Protein AF-N1PN28-F1 (afdb_monomer)

Secondary structure (DSSP, 8-state):
--SHHHHHTT--S-HHHHHHHHHHHHHHHHHHHHH-TTTTSS-S-----TTHHHHHHHHHHHT-----HHHHHHHHHHHHHHTT-GGGGT--------TTS--HHHHHHHHHHHHTTTT-

Solvent-accessible surface area (backbone atoms only — not comparable to full-atom values): 7588 Å² total; per-residue (Å²): 134,69,70,70,55,57,59,62,72,69,52,81,82,47,69,68,63,41,49,53,53,51,53,50,54,49,50,53,52,36,50,50,44,68,77,41,48,77,78,49,69,80,48,95,73,81,72,74,67,85,64,50,69,56,54,54,49,49,56,54,57,76,70,53,90,68,75,54,73,67,60,48,48,54,52,57,74,41,53,81,41,41,83,82,43,63,58,69,82,75,47,84,71,71,76,87,66,70,71,89,75,59,56,71,71,57,54,55,51,51,54,53,56,54,60,62,59,77,78,114

Organism: Dothistroma septosporum (strain NZE10 / CBS 128990) (NCBI:txid675120)

Radius of gyration: 25.98 Å; Cα contacts (8 Å, |Δi|>4): 25; chains: 1; bounding box: 50×44×58 Å

Sequence (120 aa):
MDRGRRVASMLTGDRIEDSALLQDLLSQIHHLQNEQKQLFQTVRFRVRKVNQNDATRLQKFEGFPGTDDNTLSLLRDSAAHWWDRPLSVWEPGPPATNTMFAVPEAYIMDLYSCALRDDA

Foldseek 3Di:
DCPVVVLVVPDPVPPVVNVVVVLVVLVVQQVCCVVPVVVCPPPPDHRDPPCPVVVVVVVCVVPPPDDDPVVVVLCVVCVVVCVVCVCVSVDPDDPCPPPPDDDVVNVVVVSVVVVVVVVD

Mean predicted aligned error: 17.02 Å

pLDDT: mean 73.43, std 12.71, range [40.88, 89.12]

Structure (mmCIF, N/CA/C/O backbone):
data_AF-N1PN28-F1
#
_entry.id   AF-N1PN28-F1
#
loop_
_atom_site.group_PDB
_atom_site.id
_atom_site.type_symbol
_atom_site.label_atom_id
_atom_site.label_alt_id
_atom_site.label_comp_id
_atom_site.label_asym_id
_atom_site.label_entity_id
_atom_site.label_seq_id
_atom_site.pdbx_PDB_ins_code
_atom_site.Cartn_x
_atom_site.Cartn_y
_atom_site.Cartn_z
_atom_site.occupancy
_atom_site.B_iso_or_equiv
_atom_site.auth_seq_id
_atom_site.auth_comp_id
_atom_site.auth_asym_id
_atom_site.auth_atom_id
_atom_site.pdbx_PDB_model_num
ATOM 1 N N . MET A 1 1 ? -16.493 -11.825 28.683 1.00 46.72 1 MET A N 1
ATOM 2 C CA . MET A 1 1 ? -16.996 -11.462 27.336 1.00 46.72 1 MET A CA 1
ATOM 3 C C . MET A 1 1 ? -17.671 -10.075 27.317 1.00 46.72 1 MET A C 1
ATOM 5 O O . MET A 1 1 ? -18.490 -9.807 26.451 1.00 46.72 1 MET A O 1
ATOM 9 N N . ASP A 1 2 ? -17.280 -9.135 28.190 1.00 53.78 2 ASP A N 1
ATOM 10 C CA . ASP A 1 2 ? -18.046 -7.884 28.391 1.00 53.78 2 ASP A CA 1
ATOM 11 C C . ASP A 1 2 ? -17.534 -6.645 27.650 1.00 53.78 2 ASP A C 1
ATOM 13 O O . ASP A 1 2 ? -18.171 -5.595 27.685 1.00 53.78 2 ASP A O 1
ATOM 17 N N . ARG A 1 3 ? -16.379 -6.718 26.979 1.00 48.91 3 ARG A N 1
ATOM 18 C CA . ARG A 1 3 ? -15.781 -5.526 26.350 1.00 48.91 3 ARG A CA 1
ATOM 19 C C . ARG A 1 3 ? -16.375 -5.206 24.975 1.00 48.91 3 ARG A C 1
ATOM 21 O O . ARG A 1 3 ? -16.590 -4.036 24.687 1.00 48.91 3 ARG A O 1
ATOM 28 N N . GLY A 1 4 ? -16.734 -6.220 24.181 1.00 52.22 4 GLY A N 1
ATOM 29 C CA . GLY A 1 4 ? -17.409 -6.021 22.888 1.00 52.22 4 GLY A CA 1
ATOM 30 C C . GLY A 1 4 ? -18.812 -5.412 23.015 1.00 52.22 4 GLY A C 1
ATOM 31 O O . GLY A 1 4 ? -19.246 -4.681 22.131 1.00 52.22 4 GLY A O 1
ATOM 32 N N . ARG A 1 5 ? -19.488 -5.628 24.155 1.00 54.81 5 ARG A N 1
ATOM 33 C CA . ARG A 1 5 ? -20.816 -5.055 24.431 1.00 54.81 5 ARG A CA 1
ATOM 34 C C . ARG A 1 5 ? -20.810 -3.532 24.589 1.00 54.81 5 ARG A C 1
ATOM 36 O O . ARG A 1 5 ? -21.818 -2.919 24.272 1.00 54.81 5 ARG A O 1
ATOM 43 N N . ARG A 1 6 ? -19.703 -2.921 25.034 1.00 62.25 6 ARG A N 1
ATOM 44 C CA . ARG A 1 6 ? -19.639 -1.462 25.256 1.00 62.25 6 ARG A CA 1
ATOM 45 C C . ARG A 1 6 ? -19.575 -0.653 23.968 1.00 62.25 6 ARG A C 1
ATOM 47 O O . ARG A 1 6 ? -20.153 0.420 23.909 1.00 62.25 6 ARG A O 1
ATOM 54 N N . VAL A 1 7 ? -18.890 -1.167 22.948 1.00 62.94 7 VAL A N 1
ATOM 55 C CA . VAL A 1 7 ? -18.836 -0.493 21.643 1.00 62.94 7 VAL A CA 1
ATOM 56 C C . VAL A 1 7 ? -20.186 -0.623 20.946 1.00 62.94 7 VAL A C 1
ATOM 58 O O . VAL A 1 7 ? -20.719 0.368 20.471 1.00 62.94 7 VAL A O 1
ATOM 61 N N . ALA A 1 8 ? -20.793 -1.814 20.981 1.00 66.12 8 ALA A N 1
ATOM 62 C CA . ALA A 1 8 ? -22.117 -2.039 20.403 1.00 66.12 8 ALA A CA 1
ATOM 63 C C . ALA A 1 8 ? -23.221 -1.181 21.052 1.00 66.12 8 ALA A C 1
ATOM 65 O O . ALA A 1 8 ? -24.154 -0.791 20.366 1.00 66.12 8 ALA A O 1
ATOM 66 N N . SER A 1 9 ? -23.112 -0.854 22.347 1.00 74.50 9 SER A N 1
ATOM 67 C CA . SER A 1 9 ? -24.062 0.040 23.029 1.00 74.50 9 SER A CA 1
ATOM 68 C C . SER A 1 9 ? -23.890 1.527 22.701 1.00 74.50 9 SER A C 1
ATOM 70 O O . SER A 1 9 ? -24.727 2.322 23.109 1.00 74.50 9 SER A O 1
ATOM 72 N N . MET A 1 10 ? -22.795 1.911 22.038 1.00 72.62 10 MET A N 1
ATOM 73 C CA . MET A 1 10 ? -22.528 3.295 21.629 1.00 72.62 10 MET A CA 1
ATOM 74 C C . MET A 1 10 ? -22.951 3.578 20.184 1.00 72.62 10 MET A C 1
ATOM 76 O O . MET A 1 10 ? -22.896 4.729 19.766 1.00 72.62 10 MET A O 1
ATOM 80 N N . LEU A 1 11 ? -23.349 2.546 19.434 1.00 79.06 11 LEU A N 1
ATOM 81 C CA . LEU A 1 11 ? -23.805 2.693 18.058 1.00 79.06 11 LEU A CA 1
ATOM 82 C C . LEU A 1 11 ? -25.257 3.176 18.049 1.00 79.06 11 LEU A C 1
ATOM 84 O O . LEU A 1 11 ? -26.117 2.567 18.690 1.00 79.06 11 LEU A O 1
ATOM 88 N N . THR A 1 12 ? -25.525 4.261 17.330 1.00 81.06 12 THR A N 1
ATOM 89 C CA . THR A 1 12 ? -26.868 4.838 17.179 1.00 81.06 12 THR A CA 1
ATOM 90 C C . THR A 1 12 ? -27.648 4.158 16.056 1.00 81.06 12 THR A C 1
ATOM 92 O O . THR A 1 12 ? -28.875 4.248 16.013 1.00 81.06 12 THR A O 1
ATOM 95 N N . GLY A 1 13 ? -26.955 3.425 15.176 1.00 80.12 13 GLY A N 1
ATOM 96 C CA . GLY A 1 13 ? -27.523 2.802 13.984 1.00 80.12 13 GLY A CA 1
ATOM 97 C C . GLY A 1 13 ? -27.556 3.740 12.777 1.00 80.12 13 GLY A C 1
ATOM 98 O O . GLY A 1 13 ? -27.853 3.281 11.670 1.00 80.12 13 GLY A O 1
ATOM 99 N N . ASP A 1 14 ? -27.217 5.022 12.956 1.00 88.44 14 ASP A N 1
ATOM 100 C CA . ASP A 1 14 ? -26.896 5.904 11.843 1.00 88.44 14 ASP A CA 1
ATOM 101 C C . ASP A 1 14 ? -25.444 5.688 11.418 1.00 88.44 14 ASP A C 1
ATOM 103 O O . ASP A 1 14 ? -24.489 5.910 12.161 1.00 88.44 14 ASP A O 1
ATOM 107 N N . ARG A 1 15 ? -25.274 5.290 10.160 1.00 84.25 15 ARG A N 1
ATOM 108 C CA . ARG A 1 15 ? -23.976 4.970 9.578 1.00 84.25 15 ARG A CA 1
ATOM 109 C C . ARG A 1 15 ? -23.015 6.1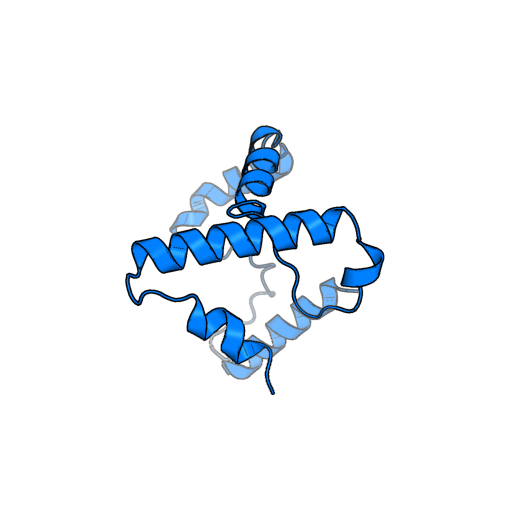59 9.597 1.00 84.25 15 ARG A C 1
ATOM 111 O O . ARG A 1 15 ? -21.809 5.937 9.692 1.00 84.25 15 ARG A O 1
ATOM 118 N N . ILE A 1 16 ? -23.513 7.390 9.458 1.00 86.19 16 ILE A N 1
ATOM 119 C CA . ILE A 1 16 ? -22.656 8.582 9.432 1.00 86.19 16 ILE A CA 1
ATOM 120 C C . ILE A 1 16 ? -22.116 8.851 10.836 1.00 86.19 16 ILE A C 1
ATOM 122 O O . ILE A 1 16 ? -20.896 8.889 11.013 1.00 86.19 16 ILE A O 1
ATOM 126 N N . GLU A 1 17 ? -22.997 8.959 11.826 1.00 83.12 17 GLU A N 1
ATOM 127 C CA . GLU A 1 17 ? -22.623 9.151 13.231 1.00 83.12 17 GLU A CA 1
ATOM 128 C C . GLU A 1 17 ? -21.728 8.023 13.757 1.00 83.12 17 GLU A C 1
ATOM 130 O O . GLU A 1 17 ? -20.663 8.291 14.317 1.00 83.12 17 GLU A O 1
ATOM 135 N N . ASP A 1 18 ? -22.089 6.767 13.492 1.00 86.62 18 ASP A N 1
ATOM 136 C CA . ASP A 1 18 ? -21.318 5.598 13.921 1.00 86.62 18 ASP A CA 1
ATOM 137 C C . ASP A 1 18 ? -19.914 5.587 13.300 1.00 86.62 18 ASP A C 1
ATOM 139 O O . ASP A 1 18 ? -18.929 5.239 13.959 1.00 86.62 18 ASP A O 1
ATOM 143 N N . SER A 1 19 ? -19.788 6.003 12.034 1.00 85.06 19 SER A N 1
ATOM 144 C CA . SER A 1 19 ? -18.485 6.109 11.371 1.00 85.06 19 SER A CA 1
ATOM 145 C C . SER A 1 19 ? -17.620 7.220 11.965 1.00 85.06 19 SER A C 1
ATOM 147 O O . SER A 1 19 ? -16.421 7.015 12.159 1.00 85.06 19 SER A O 1
ATOM 149 N N . ALA A 1 20 ? -18.216 8.365 12.309 1.00 85.69 20 ALA A N 1
ATOM 150 C CA . ALA A 1 20 ? -17.513 9.476 12.937 1.00 85.69 20 ALA A CA 1
ATOM 151 C C . ALA A 1 20 ? -17.024 9.094 14.340 1.00 85.69 20 ALA A C 1
ATOM 153 O O . ALA A 1 20 ? -15.865 9.340 14.680 1.00 85.69 20 ALA A O 1
ATOM 154 N N . LEU A 1 21 ? -17.867 8.409 15.116 1.00 87.25 21 LEU A N 1
ATOM 155 C CA . LEU A 1 21 ? -17.507 7.878 16.428 1.00 87.25 21 LEU A CA 1
ATOM 156 C C . LEU A 1 21 ? -16.359 6.865 16.332 1.00 87.25 21 LEU A C 1
ATOM 158 O O . LEU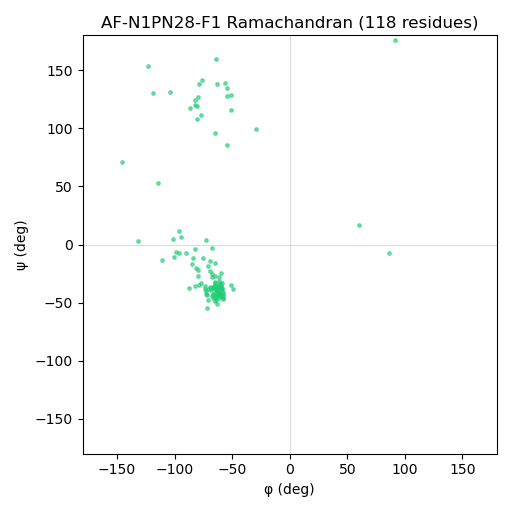 A 1 21 ? -15.395 6.932 17.096 1.00 87.25 21 LEU A O 1
ATOM 162 N N . LEU A 1 22 ? -16.429 5.935 15.376 1.00 87.31 22 LEU A N 1
ATOM 163 C CA . LEU A 1 22 ? -15.369 4.952 15.160 1.00 87.31 22 LEU A CA 1
ATOM 164 C C . LEU A 1 22 ? -14.044 5.629 14.781 1.00 87.31 22 LEU A C 1
ATOM 166 O O . LEU A 1 22 ? -12.986 5.244 15.282 1.00 87.31 22 LEU A O 1
ATOM 170 N N . GLN A 1 23 ? -14.097 6.643 13.917 1.00 86.88 23 GLN A N 1
ATOM 171 C CA . GLN A 1 23 ? -12.935 7.420 13.490 1.00 86.88 23 GLN A CA 1
ATOM 172 C C . GLN A 1 23 ? -12.262 8.129 14.676 1.00 86.88 23 GLN A C 1
ATOM 174 O O . GLN A 1 23 ? -11.031 8.119 14.792 1.00 86.88 23 GLN A O 1
ATOM 179 N N . ASP A 1 24 ? -13.059 8.719 15.567 1.00 88.25 24 ASP A N 1
ATOM 180 C CA . ASP A 1 24 ? -12.573 9.389 16.771 1.00 88.25 24 ASP A CA 1
ATOM 181 C C . ASP A 1 24 ? -11.908 8.394 17.735 1.00 88.25 24 ASP A C 1
ATOM 183 O O . ASP A 1 24 ? -10.747 8.568 18.114 1.00 88.25 24 ASP A O 1
ATOM 187 N N . LEU A 1 25 ? -12.569 7.269 18.024 1.00 88.88 25 LEU A N 1
ATOM 188 C CA . LEU A 1 25 ? -12.015 6.205 18.870 1.00 88.88 25 LEU A CA 1
ATOM 189 C C . LEU A 1 25 ? -10.690 5.656 18.326 1.00 88.88 25 LEU A C 1
ATOM 191 O O . LEU A 1 25 ? -9.727 5.480 19.076 1.00 88.88 25 LEU A O 1
ATOM 195 N N . LEU A 1 26 ? -10.608 5.405 17.017 1.00 88.88 26 LEU A N 1
ATOM 196 C CA . LEU A 1 26 ? -9.371 4.957 16.375 1.00 88.88 26 LEU A CA 1
ATOM 197 C C . LEU A 1 26 ? -8.259 6.007 16.495 1.00 88.88 26 LEU A C 1
ATOM 199 O O . LEU A 1 26 ? -7.102 5.650 16.725 1.00 88.88 26 LEU A O 1
ATOM 203 N N . SER A 1 27 ? -8.597 7.291 16.397 1.00 87.81 27 SER A N 1
ATOM 204 C CA . SER A 1 27 ? -7.636 8.387 16.552 1.00 87.81 27 SER A CA 1
ATOM 205 C C . SER A 1 27 ? -7.088 8.467 17.979 1.00 87.81 27 SER A C 1
ATOM 207 O O . SER A 1 27 ? -5.873 8.587 18.162 1.00 87.81 27 SER A O 1
ATOM 209 N N . GLN A 1 28 ? -7.945 8.306 18.989 1.00 88.88 28 GLN A N 1
ATOM 210 C CA . GLN A 1 28 ? -7.536 8.250 20.396 1.00 88.88 28 GLN A CA 1
ATOM 211 C C . GLN A 1 28 ? -6.631 7.041 20.679 1.00 88.88 28 GLN A C 1
ATOM 213 O O . GLN A 1 28 ? -5.583 7.181 21.313 1.00 88.88 28 GLN A O 1
ATOM 218 N N . ILE A 1 29 ? -6.975 5.858 20.153 1.00 87.81 29 ILE A N 1
ATOM 219 C CA . ILE A 1 29 ? -6.141 4.651 20.286 1.00 87.81 29 ILE A CA 1
ATOM 220 C C . ILE A 1 29 ? -4.778 4.862 19.623 1.00 87.81 29 ILE A C 1
ATOM 222 O O . ILE A 1 29 ? -3.756 4.491 20.198 1.00 87.81 29 ILE A O 1
ATOM 226 N N . HIS A 1 30 ? -4.743 5.469 18.436 1.00 88.25 30 HIS A N 1
ATOM 227 C CA . HIS A 1 30 ? -3.495 5.777 17.743 1.00 88.25 30 HIS A CA 1
ATOM 228 C C . HIS A 1 30 ? -2.615 6.751 18.544 1.00 88.25 30 HIS A C 1
ATOM 230 O O . HIS A 1 30 ? -1.396 6.585 18.594 1.00 88.25 30 HIS A O 1
ATOM 236 N N . HIS A 1 31 ? -3.210 7.754 19.194 1.00 87.56 31 HIS A N 1
ATOM 237 C CA . HIS A 1 31 ? -2.478 8.672 20.064 1.00 87.56 31 HIS A CA 1
ATOM 238 C C . HIS A 1 31 ? -1.860 7.937 21.264 1.00 87.56 31 HIS A C 1
ATOM 240 O O . HIS A 1 31 ? -0.642 7.983 21.442 1.00 87.56 31 HIS A O 1
ATOM 246 N N . LEU A 1 32 ? -2.659 7.145 21.986 1.00 89.06 32 LEU A N 1
ATOM 247 C CA . LEU A 1 32 ? -2.188 6.320 23.105 1.00 89.06 32 LEU A CA 1
ATOM 248 C C . LEU A 1 32 ? -1.106 5.316 22.683 1.00 89.06 32 LEU A C 1
ATOM 250 O O . LEU A 1 32 ? -0.143 5.098 23.417 1.00 89.06 32 LEU A O 1
ATOM 254 N N . GLN A 1 33 ? -1.221 4.736 21.483 1.00 86.94 33 GLN A N 1
ATOM 255 C CA . GLN A 1 33 ? -0.199 3.857 20.908 1.00 86.94 33 GLN A CA 1
ATOM 256 C C . GLN A 1 33 ? 1.161 4.540 20.766 1.00 86.94 33 GLN A C 1
ATOM 258 O O . GLN A 1 33 ? 2.195 3.903 20.985 1.00 86.94 33 GLN A O 1
ATOM 263 N N . ASN A 1 34 ? 1.170 5.821 20.402 1.00 85.69 34 ASN A N 1
ATOM 264 C CA . ASN A 1 34 ? 2.400 6.581 20.211 1.00 85.69 34 ASN A CA 1
ATOM 265 C C . ASN A 1 34 ? 3.021 7.040 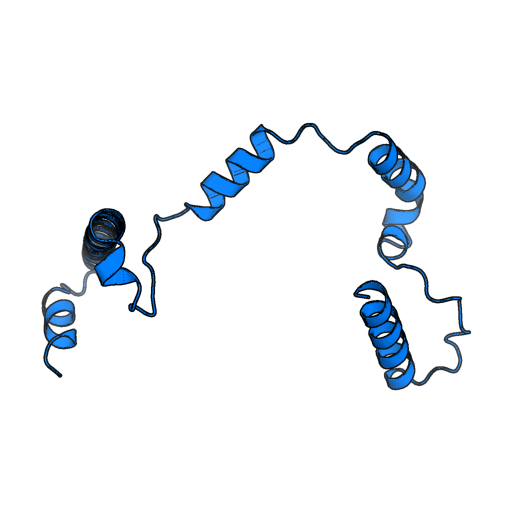21.533 1.00 85.69 34 ASN A C 1
ATOM 267 O O . ASN A 1 34 ? 4.249 7.048 21.635 1.00 85.69 34 ASN A O 1
ATOM 271 N N . GLU A 1 35 ? 2.203 7.368 22.535 1.00 89.12 35 GLU A N 1
ATOM 272 C CA . GLU A 1 35 ? 2.678 7.738 23.873 1.00 89.12 35 GLU A CA 1
ATOM 273 C C . GLU A 1 35 ? 3.198 6.527 24.655 1.00 89.12 35 GLU A C 1
ATOM 275 O O . GLU A 1 35 ? 4.256 6.581 25.279 1.00 89.12 35 GLU A O 1
ATOM 280 N N . GLN A 1 36 ? 2.491 5.397 24.587 1.00 87.69 36 GLN A N 1
ATOM 281 C CA . GLN A 1 36 ? 2.741 4.224 25.426 1.00 87.69 36 GLN A CA 1
ATOM 282 C C . GLN A 1 36 ? 3.225 3.023 24.614 1.00 87.69 36 GLN A C 1
ATOM 284 O O . GLN A 1 36 ? 2.701 1.913 24.723 1.00 87.69 36 GLN A O 1
ATOM 289 N N . LYS A 1 37 ? 4.274 3.221 23.810 1.00 82.44 37 LYS A N 1
ATOM 290 C CA . LYS A 1 37 ? 4.772 2.213 22.855 1.00 82.44 37 LYS A CA 1
ATOM 291 C C . LYS A 1 37 ? 4.981 0.826 23.467 1.00 82.44 37 LYS A C 1
ATOM 293 O O . LYS A 1 37 ? 4.672 -0.157 22.804 1.00 82.44 37 LYS A O 1
ATOM 298 N N . GLN A 1 38 ? 5.469 0.738 24.709 1.00 82.31 38 GLN A N 1
ATOM 299 C CA . GLN A 1 38 ? 5.725 -0.540 25.388 1.00 82.31 38 GLN A CA 1
ATOM 300 C C . GLN A 1 38 ? 4.451 -1.358 25.642 1.00 82.31 38 GLN A C 1
ATOM 302 O O . GLN A 1 38 ? 4.454 -2.567 25.430 1.00 82.31 38 GLN A O 1
ATOM 307 N N . LEU A 1 39 ? 3.343 -0.708 26.010 1.00 79.00 39 LEU A N 1
ATOM 308 C CA . LEU A 1 39 ? 2.065 -1.384 26.266 1.00 79.00 39 LEU A CA 1
ATOM 309 C C . LEU A 1 39 ? 1.437 -1.953 24.990 1.00 79.00 39 LEU A C 1
ATOM 311 O O . LEU A 1 39 ? 0.667 -2.909 25.043 1.00 79.00 39 LEU A O 1
ATOM 315 N N . PHE A 1 40 ? 1.806 -1.402 23.835 1.00 80.88 40 PHE A N 1
ATOM 316 C CA . PHE A 1 40 ? 1.296 -1.822 22.535 1.00 80.88 40 PHE A CA 1
ATOM 317 C C . PHE A 1 40 ? 2.254 -2.722 21.743 1.00 80.88 40 PHE A C 1
ATOM 319 O O . PHE A 1 40 ? 1.935 -3.100 20.616 1.00 80.88 40 PHE A O 1
ATOM 326 N N . GLN A 1 41 ? 3.396 -3.123 22.317 1.00 79.00 41 GLN A N 1
ATOM 327 C CA . GLN A 1 41 ? 4.304 -4.092 21.684 1.00 79.00 41 GLN A CA 1
ATOM 328 C C . GLN A 1 41 ? 3.674 -5.482 21.544 1.00 79.00 41 GLN A C 1
ATOM 330 O O . GLN A 1 41 ? 3.946 -6.181 20.572 1.00 79.00 41 GLN A O 1
ATOM 335 N N . THR A 1 42 ? 2.812 -5.866 22.485 1.00 78.81 42 THR A N 1
ATOM 336 C CA . THR A 1 42 ? 2.155 -7.182 22.544 1.00 78.81 42 THR A CA 1
ATOM 337 C C . THR A 1 42 ? 0.824 -7.235 21.794 1.00 78.81 42 THR A C 1
ATOM 339 O O . THR A 1 42 ? 0.235 -8.307 21.644 1.00 78.81 42 THR A O 1
ATOM 342 N N . VAL A 1 43 ? 0.323 -6.096 21.308 1.00 80.00 43 VAL A N 1
ATOM 343 C CA . VAL A 1 43 ? -0.978 -6.025 20.638 1.00 80.00 43 VAL A CA 1
ATOM 344 C C . VAL A 1 43 ? -0.828 -6.450 19.178 1.00 80.00 43 VAL A C 1
ATOM 346 O O . VAL A 1 43 ? -0.052 -5.873 18.420 1.00 80.00 43 VAL A O 1
ATOM 349 N N . ARG A 1 44 ? -1.616 -7.452 18.768 1.00 78.56 44 ARG A N 1
ATOM 350 C CA . ARG A 1 44 ? -1.579 -8.046 17.417 1.00 78.56 44 ARG A CA 1
ATOM 351 C C . ARG A 1 44 ? -1.914 -7.054 16.298 1.00 78.56 44 ARG A C 1
ATOM 353 O O . ARG A 1 44 ? -1.456 -7.227 15.173 1.00 78.56 44 ARG A O 1
ATOM 360 N N . PHE A 1 45 ? -2.714 -6.032 16.595 1.00 76.75 45 PHE A N 1
ATOM 361 C CA . PHE A 1 45 ? -3.177 -5.048 15.620 1.00 76.75 45 PHE A CA 1
ATOM 362 C C . PHE A 1 45 ? -2.701 -3.644 15.998 1.00 76.75 45 PHE A C 1
ATOM 364 O O . PHE A 1 45 ? -2.863 -3.199 17.135 1.00 76.75 45 PHE A O 1
ATOM 371 N N . ARG A 1 46 ? -2.119 -2.936 15.027 1.00 80.75 46 ARG A N 1
ATOM 372 C CA . ARG A 1 46 ? -1.709 -1.534 15.169 1.00 80.75 46 ARG A CA 1
ATOM 373 C C . ARG A 1 46 ? -2.698 -0.643 14.441 1.00 80.75 46 ARG A C 1
ATOM 375 O O . ARG A 1 46 ? -2.995 -0.897 13.275 1.00 80.75 46 ARG A O 1
ATOM 382 N N . VAL A 1 47 ? -3.169 0.400 15.113 1.00 83.50 47 VAL A N 1
ATOM 383 C CA . VAL A 1 47 ? -3.938 1.455 14.460 1.00 83.50 47 VAL A CA 1
ATOM 384 C C . VAL A 1 47 ? -2.938 2.357 13.745 1.00 83.50 47 VAL A C 1
ATOM 386 O O . VAL A 1 47 ? -1.852 2.625 14.256 1.00 83.50 47 VAL A O 1
ATOM 389 N N . ARG A 1 48 ? -3.263 2.778 12.526 1.00 81.75 48 ARG A N 1
ATOM 390 C CA . ARG A 1 48 ? -2.452 3.714 11.740 1.00 81.75 48 ARG A CA 1
ATOM 391 C C . ARG A 1 48 ? -3.303 4.912 11.369 1.00 81.75 48 ARG A C 1
ATOM 393 O O . ARG A 1 48 ? -4.521 4.786 11.243 1.00 81.75 48 ARG A O 1
ATOM 400 N N . LYS A 1 49 ? -2.661 6.059 11.156 1.00 80.44 49 LYS A N 1
ATOM 401 C CA . LYS A 1 49 ? -3.356 7.236 10.636 1.00 80.44 49 LYS A CA 1
ATOM 402 C C . LYS A 1 49 ? -3.882 6.932 9.229 1.00 80.44 49 LYS A C 1
ATOM 404 O O . LYS A 1 49 ? -3.188 6.319 8.414 1.00 80.44 49 LYS A O 1
ATOM 409 N N . VAL A 1 50 ? -5.106 7.373 8.948 1.00 77.00 50 VAL A N 1
ATOM 410 C CA . VAL A 1 50 ? -5.708 7.269 7.612 1.00 77.00 50 VAL A CA 1
ATOM 411 C C . VAL A 1 50 ? -4.776 7.923 6.586 1.00 77.00 50 VAL A C 1
ATOM 413 O O . VAL A 1 50 ? -4.224 8.993 6.840 1.00 77.00 50 VAL A O 1
ATOM 416 N N . ASN A 1 51 ? -4.560 7.245 5.456 1.00 76.50 51 ASN A N 1
ATOM 417 C CA . ASN A 1 51 ? -3.688 7.672 4.353 1.00 76.50 51 ASN A CA 1
ATOM 418 C C . ASN A 1 51 ? -2.206 7.886 4.719 1.00 76.50 51 ASN A C 1
ATOM 420 O O . ASN A 1 51 ? -1.462 8.489 3.949 1.00 76.50 51 ASN A O 1
ATOM 424 N N . GLN A 1 52 ? -1.727 7.370 5.858 1.00 77.94 52 GLN A N 1
ATOM 425 C CA . GLN A 1 52 ? -0.314 7.493 6.235 1.00 77.94 52 GLN A CA 1
ATOM 426 C C . GLN A 1 52 ? 0.624 6.894 5.178 1.00 77.94 52 GLN A C 1
ATOM 428 O O . GLN A 1 52 ? 1.642 7.495 4.851 1.00 77.94 52 GLN A O 1
ATOM 433 N N . ASN A 1 53 ? 0.259 5.739 4.614 1.00 77.62 53 ASN A N 1
ATOM 434 C CA . ASN A 1 53 ? 1.043 5.104 3.555 1.00 77.62 53 ASN A CA 1
ATOM 435 C C . ASN A 1 53 ? 1.083 5.963 2.281 1.00 77.62 53 ASN A C 1
ATOM 437 O O . ASN A 1 53 ? 2.117 6.007 1.621 1.00 77.62 53 ASN A O 1
ATOM 441 N N . ASP A 1 54 ? -0.005 6.662 1.952 1.00 80.31 54 ASP A N 1
ATOM 442 C CA . ASP A 1 54 ? -0.060 7.523 0.770 1.00 80.31 54 ASP A CA 1
ATOM 443 C C . ASP A 1 54 ? 0.758 8.795 0.965 1.00 80.31 54 ASP A C 1
ATOM 445 O O . ASP A 1 54 ? 1.517 9.160 0.075 1.00 80.31 54 ASP A O 1
ATOM 449 N N . ALA A 1 55 ? 0.717 9.403 2.153 1.00 78.81 55 ALA A N 1
ATOM 450 C CA . ALA A 1 55 ? 1.604 10.515 2.492 1.00 78.81 55 ALA A CA 1
ATOM 451 C C . ALA A 1 55 ? 3.085 10.112 2.373 1.00 78.81 55 ALA A C 1
ATOM 453 O O . ALA A 1 55 ? 3.886 10.838 1.790 1.00 78.81 55 ALA A O 1
ATOM 454 N N . THR A 1 56 ? 3.451 8.918 2.854 1.00 79.31 56 THR A N 1
ATOM 455 C CA . THR A 1 56 ? 4.815 8.390 2.694 1.00 79.31 56 THR A CA 1
ATOM 456 C C . THR A 1 56 ? 5.164 8.109 1.231 1.00 79.31 56 THR A C 1
ATOM 458 O O . THR A 1 56 ? 6.300 8.337 0.824 1.00 79.31 56 THR A O 1
ATOM 461 N N . ARG A 1 57 ? 4.217 7.617 0.422 1.00 81.31 57 ARG A N 1
ATOM 462 C CA . ARG A 1 57 ? 4.427 7.426 -1.022 1.00 81.31 57 ARG A CA 1
ATOM 463 C C . ARG A 1 57 ? 4.660 8.760 -1.720 1.00 81.31 57 ARG A C 1
ATOM 465 O O . ARG A 1 57 ? 5.626 8.864 -2.463 1.00 81.31 57 ARG A O 1
ATOM 472 N N . LEU A 1 58 ? 3.834 9.768 -1.448 1.00 85.19 58 LEU A N 1
ATOM 473 C CA . LEU A 1 58 ? 3.974 11.108 -2.022 1.00 85.19 58 LEU A CA 1
ATOM 474 C C . LEU A 1 58 ? 5.335 11.718 -1.691 1.00 85.19 58 LEU A C 1
ATOM 476 O O . LEU A 1 58 ? 6.034 12.149 -2.598 1.00 85.19 58 LEU A O 1
ATOM 480 N N . GLN A 1 59 ? 5.771 11.628 -0.434 1.00 82.75 59 GLN A N 1
ATOM 481 C CA . GLN A 1 59 ? 7.087 12.118 -0.023 1.00 82.75 59 GLN A CA 1
ATOM 482 C C . GLN A 1 59 ? 8.241 11.427 -0.771 1.00 82.75 59 GLN A C 1
ATOM 484 O O . GLN A 1 59 ? 9.236 12.061 -1.111 1.00 82.75 59 GLN A O 1
ATOM 489 N N . LYS A 1 60 ? 8.117 10.122 -1.053 1.00 79.81 60 LYS A N 1
ATOM 490 C CA . LYS A 1 60 ? 9.104 9.398 -1.871 1.00 79.81 60 LYS A CA 1
ATOM 491 C C . LYS A 1 60 ? 9.125 9.886 -3.318 1.00 79.81 60 LYS A C 1
ATOM 493 O O . LYS A 1 60 ? 10.196 9.922 -3.911 1.00 79.81 60 LYS A O 1
ATOM 498 N N . PHE A 1 61 ? 7.967 10.239 -3.875 1.00 81.56 61 PHE A N 1
ATOM 499 C CA . PHE A 1 61 ? 7.869 10.770 -5.233 1.00 81.56 61 PHE A CA 1
ATOM 500 C C . PHE A 1 61 ? 8.381 12.209 -5.340 1.00 81.56 61 PHE A C 1
ATOM 502 O O . PHE A 1 61 ? 9.057 12.522 -6.312 1.00 81.56 61 PHE A O 1
ATOM 509 N N . GLU A 1 62 ? 8.124 13.062 -4.345 1.00 84.06 62 GLU A N 1
ATOM 510 C CA . GLU A 1 62 ? 8.609 14.452 -4.325 1.00 84.06 62 GLU A CA 1
ATOM 511 C C . GLU A 1 62 ? 10.139 14.545 -4.369 1.00 84.06 62 GLU A C 1
ATOM 513 O O . GLU A 1 62 ? 10.688 15.455 -4.984 1.00 84.06 62 GLU A O 1
ATOM 518 N N . GLY A 1 63 ? 10.829 13.594 -3.737 1.00 75.81 63 GLY A N 1
ATOM 519 C CA . GLY A 1 63 ? 12.289 13.519 -3.727 1.00 75.81 63 GLY A CA 1
ATOM 520 C C . GLY A 1 63 ? 12.891 12.608 -4.795 1.00 75.81 63 GLY A C 1
ATOM 521 O O . GLY A 1 63 ? 14.091 12.350 -4.731 1.00 75.81 63 GLY A O 1
ATOM 522 N N . PHE A 1 64 ? 12.099 12.065 -5.724 1.00 80.50 64 PHE A N 1
ATOM 523 C CA . PHE A 1 64 ? 12.607 11.127 -6.721 1.00 80.50 64 PHE A CA 1
ATOM 524 C C . PHE A 1 64 ? 13.371 11.897 -7.814 1.00 80.50 64 PHE A C 1
ATOM 526 O O . PHE A 1 64 ? 12.737 12.615 -8.588 1.00 80.50 64 PHE A O 1
ATOM 533 N N . PRO A 1 65 ? 14.709 11.756 -7.923 1.00 79.50 65 PRO A N 1
ATOM 534 C CA . PRO A 1 65 ? 15.528 12.547 -8.852 1.00 79.50 65 PRO A CA 1
ATOM 535 C C . PRO A 1 65 ? 15.341 12.144 -10.324 1.00 79.50 65 PRO A C 1
ATOM 537 O O . PRO A 1 65 ? 16.017 12.672 -11.202 1.00 79.50 65 PRO A O 1
ATOM 540 N N . GLY A 1 66 ? 14.428 11.212 -10.594 1.00 79.38 66 GLY A N 1
ATOM 541 C CA . GLY A 1 66 ? 14.324 10.521 -11.862 1.00 79.38 66 GLY A CA 1
ATOM 542 C C . GLY A 1 66 ? 15.142 9.237 -11.869 1.00 79.38 66 GLY A C 1
ATOM 543 O O . GLY A 1 66 ? 15.814 8.866 -10.906 1.00 79.38 66 GLY A O 1
ATOM 544 N N . THR A 1 67 ? 15.014 8.530 -12.977 1.00 81.88 67 THR A N 1
ATOM 545 C CA . THR A 1 67 ? 15.759 7.312 -13.265 1.00 81.88 67 THR A CA 1
ATOM 546 C C . THR A 1 67 ? 17.193 7.688 -13.660 1.00 81.88 67 THR A C 1
ATOM 548 O O . THR A 1 67 ? 17.382 8.702 -14.328 1.00 81.88 67 THR A O 1
ATOM 551 N N . ASP A 1 68 ? 18.203 6.921 -13.241 1.00 85.25 68 ASP A N 1
ATOM 552 C CA . ASP A 1 68 ? 19.597 7.193 -13.613 1.00 85.25 68 ASP A CA 1
ATOM 553 C C . ASP A 1 68 ? 19.822 7.052 -15.131 1.00 85.25 68 ASP A C 1
ATOM 555 O O . ASP A 1 68 ? 19.043 6.395 -15.826 1.00 85.25 68 ASP A O 1
ATOM 559 N N . ASP A 1 69 ? 20.893 7.657 -15.652 1.00 85.19 69 ASP A N 1
ATOM 560 C CA . ASP A 1 69 ? 21.165 7.724 -17.095 1.00 85.19 69 ASP A CA 1
ATOM 561 C C . ASP A 1 69 ? 21.276 6.344 -17.763 1.00 85.19 69 ASP A C 1
ATOM 563 O O . ASP A 1 69 ? 20.867 6.182 -18.919 1.00 85.19 69 ASP A O 1
ATOM 567 N N . ASN A 1 70 ? 21.779 5.333 -17.047 1.00 80.06 70 ASN A N 1
ATOM 568 C CA . ASN A 1 70 ? 21.889 3.978 -17.585 1.00 80.06 70 ASN A CA 1
ATOM 569 C C . ASN A 1 70 ? 20.504 3.352 -17.717 1.00 80.06 70 ASN A C 1
ATOM 571 O O . ASN A 1 70 ? 20.153 2.832 -18.776 1.00 80.06 70 ASN A O 1
ATOM 575 N N . THR A 1 71 ? 19.689 3.457 -16.671 1.00 80.31 71 THR A N 1
ATOM 576 C CA . THR A 1 71 ? 18.319 2.946 -16.700 1.00 80.31 71 THR A CA 1
ATOM 577 C C . THR A 1 71 ? 17.457 3.719 -17.710 1.00 80.31 71 THR A C 1
ATOM 579 O O . THR A 1 71 ? 16.654 3.115 -18.418 1.00 80.31 71 THR A O 1
ATOM 582 N N . LEU A 1 72 ? 17.651 5.034 -17.871 1.00 82.56 72 LEU A N 1
ATOM 583 C CA . LEU A 1 72 ? 16.992 5.822 -18.922 1.00 82.56 72 LEU A CA 1
ATOM 584 C C . LEU A 1 72 ? 17.383 5.363 -20.327 1.00 82.56 72 LEU A C 1
ATOM 586 O O . LEU A 1 72 ? 16.523 5.295 -21.205 1.00 82.56 72 LEU A O 1
ATOM 590 N N . SER A 1 73 ? 18.661 5.057 -20.544 1.00 81.50 73 SER A N 1
ATOM 591 C CA . SER A 1 73 ? 19.150 4.554 -21.829 1.00 81.50 73 SER A CA 1
ATOM 592 C C . SER A 1 73 ? 18.551 3.182 -22.138 1.00 81.50 73 SER A C 1
ATOM 594 O O . SER A 1 73 ? 17.972 2.998 -23.204 1.00 81.50 73 SER A O 1
ATOM 596 N N . LEU A 1 74 ? 18.533 2.276 -21.156 1.00 80.94 74 LEU A N 1
ATOM 597 C CA . LEU A 1 74 ? 17.915 0.954 -21.288 1.00 80.94 74 LEU A CA 1
ATOM 598 C C . LEU A 1 74 ? 16.416 1.033 -21.621 1.00 80.94 74 LEU A C 1
ATOM 600 O O . LEU A 1 74 ? 15.927 0.308 -22.490 1.00 80.94 74 LEU A O 1
ATOM 604 N N . LEU A 1 75 ? 15.682 1.944 -20.973 1.00 81.19 75 LEU A N 1
ATOM 605 C CA . LEU A 1 75 ? 14.266 2.178 -21.265 1.00 81.19 75 LEU A CA 1
ATOM 606 C C . LEU A 1 75 ? 14.048 2.760 -22.669 1.00 81.19 75 LEU A C 1
ATOM 608 O O . LEU A 1 75 ? 13.081 2.387 -23.331 1.00 81.19 75 LEU A O 1
ATOM 612 N N . ARG A 1 76 ? 14.932 3.650 -23.142 1.00 83.00 76 ARG A N 1
ATOM 613 C CA . ARG A 1 76 ? 14.867 4.219 -24.500 1.00 83.00 76 ARG A CA 1
ATOM 614 C C . ARG A 1 76 ? 15.129 3.172 -25.570 1.00 83.00 76 ARG A C 1
ATOM 616 O O . ARG A 1 76 ? 14.360 3.092 -26.524 1.00 83.00 76 ARG A O 1
ATOM 623 N N . ASP A 1 77 ? 16.155 2.354 -25.384 1.00 81.25 77 ASP A N 1
ATOM 624 C CA . ASP A 1 77 ? 16.523 1.298 -26.329 1.00 81.25 77 ASP A CA 1
ATOM 625 C C . ASP A 1 77 ? 15.421 0.234 -26.421 1.00 81.25 77 ASP A C 1
ATOM 627 O O . ASP A 1 77 ? 15.128 -0.300 -27.490 1.00 81.25 77 ASP A O 1
ATOM 631 N N . SER A 1 78 ? 14.727 0.001 -25.306 1.00 72.88 78 SER A N 1
ATOM 632 C CA . SER A 1 78 ? 13.610 -0.938 -25.219 1.00 72.88 78 SER A CA 1
ATOM 633 C C . SER A 1 78 ? 12.263 -0.357 -25.666 1.00 72.88 78 SER A C 1
ATOM 635 O O . SER A 1 78 ? 11.301 -1.107 -25.848 1.00 72.88 78 SER A O 1
ATOM 637 N N . ALA A 1 79 ? 12.156 0.962 -25.864 1.00 79.94 79 ALA A N 1
ATOM 638 C CA . ALA A 1 79 ? 10.885 1.635 -26.143 1.00 79.94 79 ALA A CA 1
ATOM 639 C C . ALA A 1 79 ? 10.228 1.142 -27.441 1.00 79.94 79 ALA A C 1
ATOM 641 O O . ALA A 1 79 ? 9.005 1.015 -27.511 1.00 79.94 79 ALA A O 1
ATOM 642 N N . ALA A 1 80 ? 11.039 0.815 -28.451 1.00 76.12 80 ALA A N 1
ATOM 643 C CA . ALA A 1 80 ? 10.560 0.279 -29.722 1.00 76.12 80 ALA A CA 1
ATOM 644 C C . ALA A 1 80 ? 9.956 -1.128 -29.586 1.00 76.12 80 ALA A C 1
ATOM 646 O O . ALA A 1 80 ? 9.132 -1.522 -30.402 1.00 76.12 80 ALA A O 1
ATOM 647 N N . HIS A 1 81 ? 10.363 -1.892 -28.573 1.00 71.81 81 HIS A N 1
ATOM 648 C CA . HIS A 1 81 ? 9.947 -3.284 -28.377 1.00 71.81 81 HIS A CA 1
ATOM 649 C C . HIS A 1 81 ? 8.841 -3.415 -27.331 1.00 71.81 81 HIS A C 1
ATOM 651 O O . HIS A 1 81 ? 8.207 -4.462 -27.233 1.00 71.81 81 HIS A O 1
ATOM 657 N N . TRP A 1 82 ? 8.559 -2.338 -26.594 1.00 76.25 82 TRP A N 1
ATOM 658 C CA . TRP A 1 82 ? 7.540 -2.310 -25.552 1.00 76.25 82 TRP A CA 1
ATOM 659 C C . TRP A 1 82 ? 6.138 -2.643 -26.071 1.00 76.25 82 TRP A C 1
ATOM 661 O O . TRP A 1 82 ? 5.379 -3.334 -25.398 1.00 76.25 82 TRP A O 1
ATOM 671 N N . TRP A 1 83 ? 5.790 -2.165 -27.268 1.00 75.69 83 TRP A N 1
ATOM 672 C CA . TRP A 1 83 ? 4.461 -2.381 -27.847 1.00 75.69 83 TRP A CA 1
ATOM 673 C C . TRP A 1 83 ? 4.275 -3.785 -28.418 1.00 75.69 83 TRP A C 1
ATOM 675 O O . TRP A 1 83 ? 3.180 -4.336 -28.323 1.00 75.69 83 TRP A O 1
ATOM 685 N N . ASP A 1 84 ? 5.343 -4.375 -28.950 1.00 75.00 84 ASP A N 1
ATOM 686 C CA . ASP A 1 84 ? 5.292 -5.700 -29.567 1.00 75.00 84 ASP A CA 1
ATOM 687 C C . ASP A 1 84 ? 5.505 -6.818 -28.539 1.00 75.00 84 ASP A C 1
ATOM 689 O O . ASP A 1 84 ? 4.893 -7.884 -28.629 1.00 75.00 84 ASP A O 1
ATOM 693 N N . ARG A 1 85 ? 6.393 -6.602 -27.558 1.00 70.06 85 ARG A N 1
ATOM 694 C CA . ARG A 1 85 ? 6.803 -7.595 -26.553 1.00 70.06 85 ARG A CA 1
ATOM 695 C C . ARG A 1 85 ? 7.095 -6.918 -25.201 1.00 70.06 85 ARG A C 1
ATOM 697 O O . ARG A 1 85 ? 8.239 -6.896 -24.760 1.00 70.06 85 ARG A O 1
ATOM 704 N N . PRO A 1 86 ? 6.077 -6.418 -24.478 1.00 68.06 86 PRO A N 1
ATOM 705 C CA . PRO A 1 86 ? 6.271 -5.662 -23.230 1.00 68.06 86 PRO A CA 1
ATOM 706 C C . PRO A 1 86 ? 7.001 -6.442 -22.125 1.00 68.06 86 PRO A C 1
ATOM 708 O O . PRO A 1 86 ? 7.632 -5.846 -21.255 1.00 68.06 86 PRO A O 1
ATOM 711 N N . LEU A 1 87 ? 6.935 -7.776 -22.157 1.00 69.81 87 LEU A N 1
ATOM 712 C CA . LEU A 1 87 ? 7.587 -8.648 -21.178 1.00 69.81 87 LEU A CA 1
ATOM 713 C C . LEU A 1 87 ? 9.089 -8.843 -21.433 1.00 69.81 87 LEU A C 1
ATOM 715 O O . LEU A 1 87 ? 9.821 -9.124 -20.490 1.00 69.81 87 LEU A O 1
ATOM 719 N N . SER A 1 88 ? 9.587 -8.627 -22.658 1.00 68.56 88 SER A N 1
ATOM 720 C CA . SER A 1 88 ? 10.990 -8.922 -22.998 1.00 68.56 88 SER A CA 1
ATOM 721 C C . SER A 1 88 ? 12.005 -7.997 -22.325 1.00 68.56 88 SER A C 1
ATOM 723 O O . SER A 1 88 ? 13.193 -8.285 -22.341 1.00 68.56 88 SER A O 1
ATOM 725 N N . VAL A 1 89 ? 11.547 -6.873 -21.767 1.00 63.97 89 VAL A N 1
ATOM 726 C CA . VAL A 1 89 ? 12.374 -5.918 -21.010 1.00 63.97 89 VAL A CA 1
ATOM 727 C C . VAL A 1 89 ? 12.620 -6.398 -19.577 1.00 63.97 89 VAL A C 1
ATOM 729 O O . VAL A 1 89 ? 13.621 -6.035 -18.968 1.00 63.97 89 VAL A O 1
ATOM 732 N N . TRP A 1 90 ? 11.703 -7.207 -19.039 1.00 66.25 90 TRP A N 1
ATOM 733 C CA . TRP A 1 90 ? 11.683 -7.624 -17.633 1.00 66.25 90 TRP A CA 1
ATOM 734 C C . TRP A 1 90 ? 11.992 -9.107 -17.438 1.00 66.25 90 TRP A C 1
ATOM 736 O O . TRP A 1 90 ? 12.236 -9.532 -16.312 1.00 66.25 90 TRP A O 1
ATOM 746 N N . GLU A 1 91 ? 11.978 -9.896 -18.511 1.00 67.94 91 GLU A N 1
ATOM 747 C CA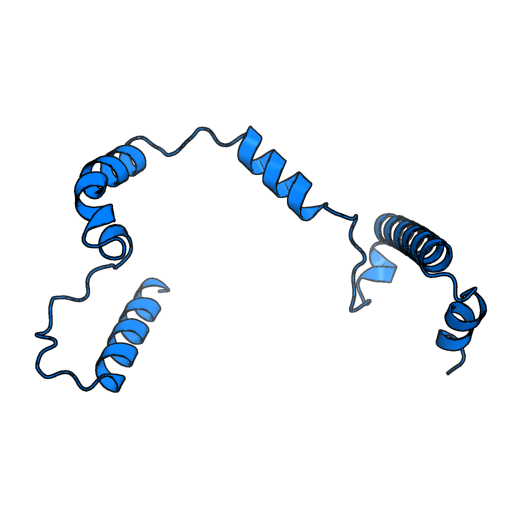 . GLU A 1 91 ? 12.435 -11.278 -18.480 1.00 67.94 91 GLU A CA 1
ATOM 748 C C . GLU A 1 91 ? 13.970 -11.310 -18.571 1.00 67.94 91 GLU A C 1
ATOM 750 O O . GLU A 1 91 ? 14.525 -10.890 -19.592 1.00 67.94 91 GLU A O 1
ATOM 755 N N . PRO A 1 92 ? 14.692 -11.853 -17.570 1.00 55.97 92 PRO A N 1
ATOM 756 C CA . PRO A 1 92 ? 16.006 -12.408 -17.840 1.00 55.97 92 PRO A CA 1
ATOM 757 C C . PRO A 1 92 ? 15.734 -13.588 -18.766 1.00 55.97 92 PRO A C 1
ATOM 759 O O . PRO A 1 92 ? 15.278 -14.634 -18.311 1.00 55.97 92 PRO A O 1
ATOM 762 N N . GLY A 1 93 ? 15.855 -13.373 -20.078 1.00 49.50 93 GLY A N 1
ATOM 763 C CA . GLY A 1 93 ? 15.409 -14.354 -21.058 1.00 49.50 93 GLY A CA 1
ATOM 764 C C . GLY A 1 93 ? 16.001 -15.722 -20.715 1.00 49.50 93 GLY A C 1
ATOM 765 O O . GLY A 1 93 ? 17.230 -15.852 -20.761 1.00 49.50 93 GLY A O 1
ATOM 766 N N . PRO A 1 94 ? 15.193 -16.746 -20.361 1.00 51.16 94 PRO A N 1
ATOM 767 C CA . PRO A 1 94 ? 15.726 -18.093 -20.353 1.00 51.16 94 PRO A CA 1
ATOM 768 C C . PRO A 1 94 ? 16.273 -18.339 -21.767 1.00 51.16 94 PRO A C 1
ATOM 770 O O . PRO A 1 94 ? 15.658 -17.878 -22.740 1.00 51.16 94 PRO A O 1
ATOM 773 N N . PRO A 1 95 ? 17.447 -18.988 -21.917 1.00 50.69 95 PRO A N 1
ATOM 774 C CA . PRO A 1 95 ? 17.971 -19.290 -23.242 1.00 50.69 95 PRO A CA 1
ATOM 775 C C . PRO A 1 95 ? 16.848 -19.967 -24.010 1.00 50.69 95 PRO A C 1
ATOM 777 O O . PRO A 1 95 ? 16.232 -20.875 -23.461 1.00 50.69 95 PRO A O 1
ATOM 780 N N . ALA A 1 96 ? 16.544 -19.470 -25.212 1.00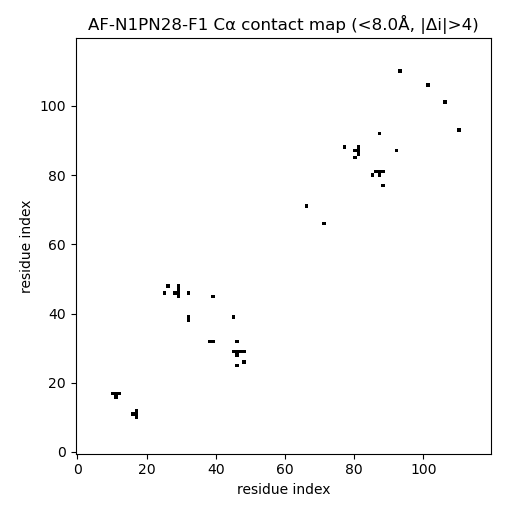 50.53 96 ALA A N 1
ATOM 781 C CA . ALA A 1 96 ? 15.415 -19.909 -26.019 1.00 50.53 96 ALA A CA 1
ATOM 782 C C . ALA A 1 96 ? 15.453 -21.432 -26.230 1.00 50.53 96 ALA A C 1
ATOM 784 O O . ALA A 1 96 ? 15.979 -21.936 -27.221 1.00 50.53 96 ALA A O 1
ATOM 785 N N . THR A 1 97 ? 14.910 -22.190 -25.285 1.00 50.81 97 THR A N 1
ATOM 786 C CA . THR A 1 97 ? 14.652 -23.608 -25.422 1.00 50.81 97 THR A CA 1
ATOM 787 C C . THR A 1 97 ? 13.361 -23.673 -26.202 1.00 50.81 97 THR A C 1
ATOM 789 O O . THR A 1 97 ? 12.309 -23.273 -25.716 1.00 50.81 97 THR A O 1
ATOM 792 N N . ASN A 1 98 ? 13.489 -24.077 -27.469 1.00 48.38 98 ASN A N 1
ATOM 793 C CA . ASN A 1 98 ? 12.402 -24.294 -28.418 1.00 48.38 98 ASN A CA 1
ATOM 794 C C . ASN A 1 98 ? 11.103 -24.712 -27.707 1.00 48.38 98 ASN A C 1
ATOM 796 O O . ASN A 1 98 ? 10.898 -25.880 -27.374 1.00 48.38 98 ASN A O 1
ATOM 800 N N . THR A 1 99 ? 10.209 -23.743 -27.515 1.00 50.47 99 THR A N 1
ATOM 801 C CA . THR A 1 99 ? 8.925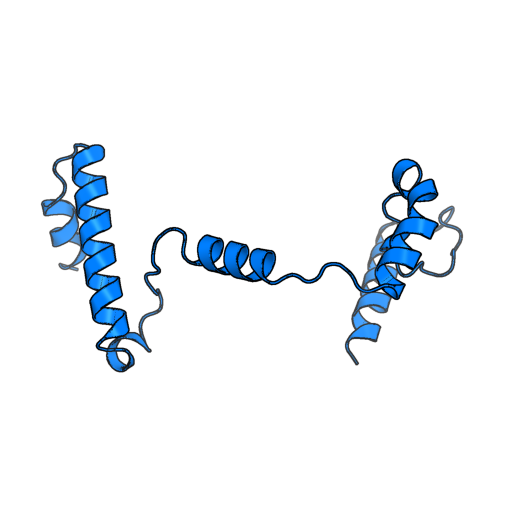 -23.888 -26.816 1.00 50.47 99 THR A CA 1
ATOM 802 C C . THR A 1 99 ? 7.942 -24.784 -27.566 1.00 50.47 99 THR A C 1
ATOM 804 O O . THR A 1 99 ? 6.874 -25.092 -27.052 1.00 50.47 99 THR A O 1
ATOM 807 N N . MET A 1 100 ? 8.308 -25.267 -28.756 1.00 51.66 100 MET A N 1
ATOM 808 C CA . MET A 1 100 ? 7.506 -26.216 -29.525 1.00 51.66 100 MET A CA 1
ATOM 809 C C . MET A 1 100 ? 7.343 -27.593 -28.857 1.00 51.66 100 MET A C 1
ATOM 811 O O . MET A 1 100 ? 6.448 -28.328 -29.263 1.00 51.66 100 MET A O 1
ATOM 815 N N . PHE A 1 101 ? 8.151 -27.946 -27.846 1.00 52.38 101 PHE A N 1
ATOM 816 C CA . PHE A 1 101 ? 8.109 -29.279 -27.217 1.00 52.38 101 PHE A CA 1
ATOM 817 C C . PHE A 1 101 ? 8.075 -29.291 -25.681 1.00 52.38 101 PHE A C 1
ATOM 819 O O . PHE A 1 101 ? 8.093 -30.369 -25.087 1.00 52.38 101 PHE A O 1
ATOM 826 N N . ALA A 1 102 ? 8.023 -28.134 -25.018 1.00 56.78 102 ALA A N 1
ATOM 827 C CA . ALA A 1 102 ? 8.015 -28.090 -23.559 1.00 56.78 102 ALA A CA 1
ATOM 828 C C . ALA A 1 102 ? 6.584 -28.227 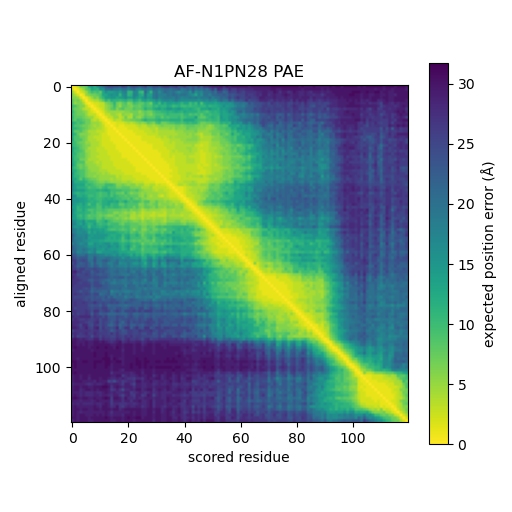-23.019 1.00 56.78 102 ALA A C 1
ATOM 830 O O . ALA A 1 102 ? 5.720 -27.389 -23.270 1.00 56.78 102 ALA A O 1
ATOM 831 N N . VAL A 1 103 ? 6.350 -29.297 -22.262 1.00 67.88 103 VAL A N 1
ATOM 832 C CA . VAL A 1 103 ? 5.159 -29.471 -21.421 1.00 67.88 103 VAL A CA 1
ATOM 833 C C . VAL A 1 103 ? 5.055 -28.247 -20.485 1.00 67.88 103 VAL A C 1
ATOM 835 O O . VAL A 1 103 ? 6.060 -27.924 -19.844 1.00 67.88 103 VAL A O 1
ATOM 838 N N . PRO A 1 104 ? 3.912 -27.534 -20.413 1.00 61.72 104 PRO A N 1
ATOM 839 C CA . PRO A 1 104 ? 3.783 -26.264 -19.680 1.00 61.72 104 PRO A CA 1
ATOM 840 C C . PRO A 1 104 ? 4.286 -26.314 -18.232 1.00 61.72 104 PRO A C 1
ATOM 842 O O . PRO A 1 104 ? 4.875 -25.360 -17.727 1.00 61.72 104 PRO A O 1
ATOM 845 N N . GLU A 1 105 ? 4.102 -27.453 -17.577 1.00 69.06 105 GLU A N 1
ATOM 846 C CA . GLU A 1 105 ? 4.533 -27.722 -16.212 1.00 69.06 105 GLU A CA 1
ATOM 847 C C . GLU A 1 105 ? 6.063 -27.701 -16.065 1.00 69.06 105 GLU A C 1
ATOM 849 O O . GLU A 1 105 ? 6.573 -27.222 -15.055 1.00 69.06 105 GLU A O 1
ATOM 854 N N . ALA A 1 106 ? 6.808 -28.158 -17.077 1.00 64.56 106 ALA A N 1
ATOM 855 C CA . ALA A 1 106 ? 8.271 -28.115 -17.079 1.00 64.56 106 ALA A CA 1
ATOM 856 C C . ALA A 1 106 ? 8.792 -26.679 -17.237 1.00 64.56 106 ALA A C 1
ATOM 858 O O . ALA A 1 106 ? 9.723 -26.278 -16.544 1.00 64.56 106 ALA A O 1
ATOM 859 N N . TYR A 1 107 ? 8.128 -25.876 -18.072 1.00 65.88 107 TYR A N 1
ATOM 860 C CA . TYR A 1 107 ? 8.486 -24.472 -18.283 1.00 65.88 107 TYR A CA 1
ATOM 861 C C . TYR A 1 107 ? 8.348 -23.634 -17.002 1.00 65.88 107 TYR A C 1
ATOM 863 O O . TYR A 1 107 ? 9.222 -22.833 -16.673 1.00 65.88 107 TYR A O 1
ATOM 871 N N . ILE A 1 108 ? 7.276 -23.856 -16.235 1.00 69.19 108 ILE A N 1
ATOM 872 C CA . ILE A 1 108 ? 7.053 -23.168 -14.954 1.00 69.19 108 ILE A CA 1
ATOM 873 C C . ILE A 1 108 ? 8.147 -23.530 -13.937 1.00 69.19 108 ILE A C 1
ATOM 875 O O . ILE A 1 108 ? 8.627 -22.657 -13.210 1.00 69.19 108 ILE A O 1
ATOM 879 N N . MET A 1 109 ? 8.566 -24.797 -13.895 1.00 70.50 109 MET A N 1
ATOM 880 C CA . MET A 1 109 ? 9.622 -25.252 -12.987 1.00 70.50 109 MET A CA 1
ATOM 881 C C . MET A 1 109 ? 11.000 -24.694 -13.359 1.00 70.50 109 MET A C 1
ATOM 883 O O . MET A 1 109 ? 11.764 -24.337 -12.461 1.00 70.50 109 MET A O 1
ATOM 887 N N . ASP A 1 110 ? 11.308 -24.557 -14.648 1.00 64.69 110 ASP A N 1
ATOM 888 C CA . ASP A 1 110 ? 12.565 -23.958 -15.108 1.00 64.69 110 ASP A CA 1
ATOM 889 C C . ASP A 1 110 ? 12.653 -22.474 -14.720 1.00 64.69 110 ASP A C 1
ATOM 891 O O . ASP A 1 110 ? 13.659 -22.041 -14.156 1.00 64.69 110 ASP A O 1
ATOM 895 N N . LEU A 1 111 ? 11.569 -21.711 -14.910 1.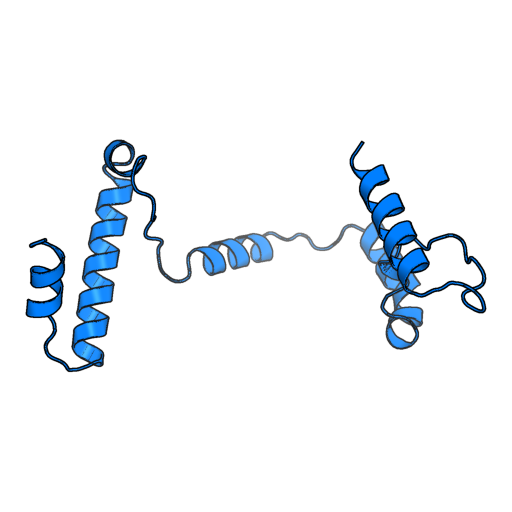00 63.88 111 LEU A N 1
ATOM 896 C CA . LEU A 1 111 ? 11.495 -20.308 -14.482 1.00 63.88 111 LEU A CA 1
ATOM 897 C C . LEU A 1 111 ? 11.674 -20.157 -12.966 1.00 63.88 111 LEU A C 1
ATOM 899 O O . LEU A 1 111 ? 12.422 -19.292 -12.509 1.00 63.88 111 LEU A O 1
ATOM 903 N N . TYR A 1 112 ? 11.020 -21.019 -12.185 1.00 66.06 112 TYR A N 1
ATOM 904 C CA . TYR A 1 112 ? 11.141 -21.020 -10.727 1.00 66.06 112 TYR A CA 1
ATOM 905 C C . TYR A 1 112 ? 12.574 -21.331 -10.269 1.00 66.06 112 TYR A C 1
ATOM 907 O O . TYR A 1 112 ? 13.093 -20.704 -9.345 1.00 66.06 112 TYR A O 1
ATOM 915 N N . SER A 1 113 ? 13.242 -22.260 -10.952 1.00 66.81 113 SER A N 1
ATOM 916 C CA . SER A 1 113 ? 14.622 -22.662 -10.662 1.00 66.81 113 SER A CA 1
ATOM 917 C C . SER A 1 113 ? 15.637 -21.564 -10.982 1.00 66.81 113 SER A C 1
ATOM 919 O O . SER A 1 113 ? 16.614 -21.399 -10.2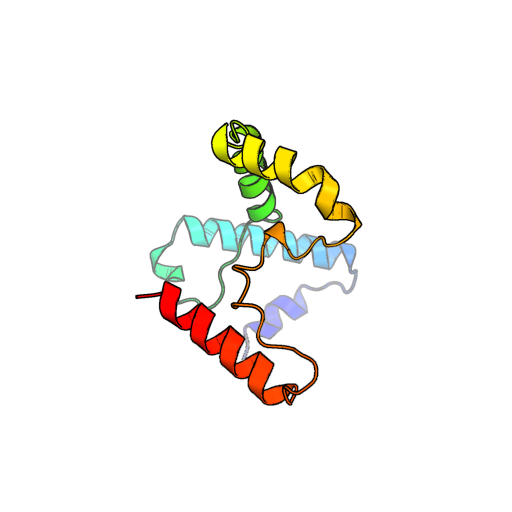51 1.00 66.81 113 SER A O 1
ATOM 921 N N . CYS A 1 114 ? 15.415 -20.812 -12.062 1.00 57.62 114 CYS A N 1
ATOM 922 C CA . CYS A 1 114 ? 16.226 -19.649 -12.413 1.00 57.62 114 CYS A CA 1
ATOM 923 C C . CYS A 1 114 ? 16.050 -18.512 -11.400 1.00 57.62 114 CYS A C 1
ATOM 925 O O . CYS A 1 114 ? 17.049 -17.977 -10.935 1.00 57.62 114 CYS A O 1
ATOM 927 N N . ALA A 1 115 ? 14.814 -18.211 -10.990 1.00 59.88 115 ALA A N 1
ATOM 928 C CA . ALA A 1 115 ? 14.539 -17.161 -10.008 1.00 59.88 115 ALA A CA 1
ATOM 929 C C . ALA A 1 115 ? 15.179 -17.438 -8.635 1.00 59.88 115 ALA A C 1
ATOM 931 O O . ALA A 1 115 ? 15.683 -16.524 -7.997 1.00 59.88 115 ALA A O 1
ATOM 932 N N . LEU A 1 116 ? 15.219 -18.702 -8.197 1.00 59.06 116 LEU A N 1
ATOM 933 C CA . LEU A 1 116 ? 15.852 -19.089 -6.929 1.00 59.06 116 LEU A CA 1
ATOM 934 C C . LEU A 1 116 ? 17.387 -19.004 -6.933 1.00 59.06 116 LEU A C 1
ATOM 936 O O . LEU A 1 116 ? 17.994 -19.026 -5.864 1.00 59.06 116 LEU A O 1
ATOM 940 N N . ARG A 1 117 ? 18.034 -18.966 -8.105 1.00 54.16 117 ARG A N 1
ATOM 941 C CA . ARG A 1 117 ? 19.501 -18.881 -8.206 1.00 54.16 117 ARG A CA 1
ATOM 942 C C . ARG A 1 117 ? 20.041 -17.462 -8.044 1.00 54.16 117 ARG A C 1
ATOM 944 O O . ARG A 1 117 ? 21.210 -17.337 -7.696 1.00 54.16 117 ARG A O 1
ATOM 951 N N . ASP A 1 118 ? 19.210 -16.443 -8.239 1.00 47.47 118 ASP A N 1
ATOM 952 C CA . ASP A 1 118 ? 19.592 -15.036 -8.062 1.00 47.47 118 ASP A CA 1
ATOM 953 C C . ASP A 1 118 ? 19.527 -14.569 -6.587 1.00 47.47 118 ASP A C 1
ATOM 955 O O . ASP A 1 118 ? 19.937 -13.451 -6.280 1.00 47.47 118 ASP A O 1
ATOM 959 N N . ASP A 1 119 ? 19.076 -15.432 -5.664 1.00 45.66 119 ASP A N 1
ATOM 960 C CA . ASP A 1 119 ? 18.982 -15.166 -4.216 1.00 45.66 119 ASP A CA 1
ATOM 961 C C . ASP A 1 119 ? 20.192 -15.697 -3.392 1.00 45.66 119 ASP A C 1
ATOM 963 O O . ASP A 1 119 ? 20.119 -15.742 -2.158 1.00 45.66 119 ASP A O 1
ATOM 967 N N . ALA A 1 120 ? 21.294 -16.122 -4.036 1.00 40.88 120 ALA A N 1
ATOM 968 C CA . ALA A 1 120 ? 22.490 -16.701 -3.390 1.00 40.88 120 ALA A CA 1
ATOM 969 C C . ALA A 1 120 ? 23.733 -15.794 -3.428 1.00 40.88 120 ALA A C 1
ATOM 971 O O . ALA A 1 120 ? 24.069 -15.276 -4.516 1.00 40.88 120 ALA A O 1
#